Protein AF-A0A7R9A9W1-F1 (afdb_monomer_lite)

Sequence (74 aa):
MASFQGRLEYVVETDGGSPDARMNEIEVLGVSQRPTSVILNDSEDLVFEYDENIEQLLITLDVSIKS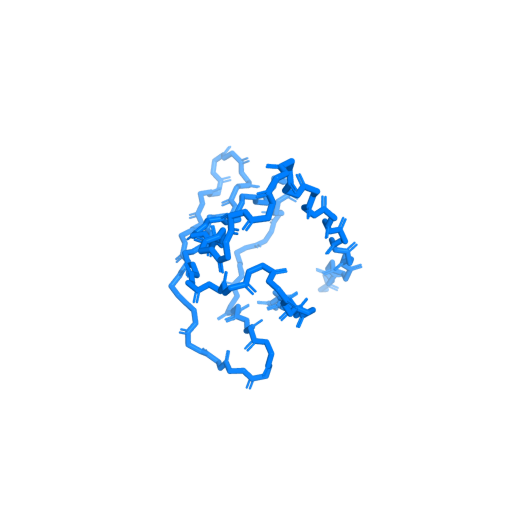SFTVSIS

InterPro domains:
  IPR013780 Glycosyl hydrolase, all-beta [G3DSA:2.60.40.1180] (3-73)

Structure (mmCIF, N/CA/C/O backbone):
data_AF-A0A7R9A9W1-F1
#
_entry.id   AF-A0A7R9A9W1-F1
#
loop_
_atom_site.group_PDB
_atom_site.id
_atom_site.type_symbol
_atom_site.label_atom_id
_atom_site.label_alt_id
_atom_site.label_comp_id
_atom_site.label_asym_id
_atom_site.label_entity_id
_atom_site.label_seq_id
_atom_site.pdbx_PDB_ins_code
_atom_site.Cartn_x
_atom_site.Cartn_y
_atom_site.Cartn_z
_atom_site.occupancy
_atom_site.B_iso_or_equiv
_atom_site.auth_seq_id
_atom_site.auth_comp_id
_atom_site.auth_asym_id
_atom_site.auth_atom_id
_atom_site.pdbx_PDB_model_num
ATOM 1 N N . MET A 1 1 ? -17.177 8.741 11.564 1.00 43.41 1 MET A N 1
ATOM 2 C CA . MET A 1 1 ? -16.166 8.068 10.724 1.00 43.41 1 MET A CA 1
ATOM 3 C C . MET A 1 1 ? -15.083 9.096 10.469 1.00 43.41 1 MET A C 1
ATOM 5 O O . MET A 1 1 ? -15.417 10.161 9.967 1.00 43.41 1 MET A O 1
ATOM 9 N N . ALA A 1 2 ? -13.862 8.862 10.943 1.00 37.19 2 ALA A N 1
ATOM 10 C CA . ALA A 1 2 ? -12.739 9.760 10.697 1.00 37.19 2 ALA A CA 1
ATOM 11 C C . ALA A 1 2 ? -11.950 9.167 9.529 1.00 37.19 2 ALA A C 1
ATOM 13 O O . ALA A 1 2 ? -11.349 8.113 9.678 1.00 37.19 2 ALA A O 1
ATOM 14 N N . SER A 1 3 ? -12.026 9.792 8.357 1.00 46.75 3 SER A N 1
ATOM 15 C CA . SER A 1 3 ? -11.201 9.423 7.208 1.00 46.75 3 SER A CA 1
ATOM 16 C C . SER A 1 3 ? -9.903 10.219 7.277 1.00 46.75 3 SER A C 1
ATOM 18 O O . SER A 1 3 ? -9.940 11.452 7.270 1.00 46.75 3 SER A O 1
ATOM 20 N N . PHE A 1 4 ? -8.765 9.538 7.338 1.00 50.53 4 PHE A N 1
ATOM 21 C CA . PHE A 1 4 ? -7.472 10.177 7.139 1.00 50.53 4 PHE A CA 1
ATOM 22 C C . PHE A 1 4 ? -7.177 10.211 5.636 1.00 50.53 4 PHE A C 1
ATOM 24 O O . PHE A 1 4 ? -6.927 9.177 5.028 1.00 50.53 4 PHE A O 1
ATOM 31 N N . GLN A 1 5 ? -7.230 11.397 5.028 1.00 48.34 5 GLN A N 1
ATOM 32 C CA . GLN A 1 5 ? -6.667 11.627 3.696 1.00 48.34 5 GLN A CA 1
ATOM 33 C C . GLN A 1 5 ? -5.289 12.266 3.869 1.00 48.34 5 GLN A C 1
ATOM 35 O O . GLN A 1 5 ? -5.176 13.467 4.107 1.00 48.34 5 GLN A O 1
ATOM 40 N N . GLY A 1 6 ? -4.245 11.445 3.784 1.00 50.16 6 GLY A N 1
ATOM 41 C CA . GLY A 1 6 ? -2.856 11.890 3.714 1.00 50.16 6 GLY A CA 1
ATOM 42 C C . GLY A 1 6 ? -2.298 11.678 2.308 1.00 50.16 6 GLY A C 1
ATOM 43 O O . GLY A 1 6 ? -2.639 10.701 1.648 1.00 50.16 6 GLY A O 1
ATOM 44 N N . ARG A 1 7 ? -1.434 12.584 1.842 1.00 49.88 7 ARG A N 1
ATOM 45 C CA . ARG A 1 7 ? -0.665 12.417 0.601 1.00 49.88 7 ARG A CA 1
ATOM 46 C C . ARG A 1 7 ? 0.806 12.283 0.975 1.00 49.88 7 ARG A C 1
ATOM 48 O O . ARG A 1 7 ? 1.414 13.261 1.398 1.00 49.88 7 ARG A O 1
ATOM 55 N N . LEU A 1 8 ? 1.352 11.074 0.855 1.00 54.03 8 LEU A N 1
ATOM 56 C CA . LEU A 1 8 ? 2.783 10.826 1.012 1.00 54.03 8 LEU A CA 1
ATOM 57 C C . LEU A 1 8 ? 3.466 11.058 -0.343 1.00 54.03 8 LEU A C 1
ATOM 59 O O . LEU A 1 8 ? 3.249 10.298 -1.282 1.00 54.03 8 LEU A O 1
ATOM 63 N N . GLU A 1 9 ? 4.265 12.119 -0.454 1.00 50.94 9 GLU A N 1
ATOM 64 C CA . GLU A 1 9 ? 5.159 12.339 -1.596 1.00 50.94 9 GLU A CA 1
ATOM 65 C C . GLU A 1 9 ? 6.574 11.916 -1.191 1.00 50.94 9 GLU A C 1
ATOM 67 O O . GLU A 1 9 ? 7.151 12.488 -0.268 1.00 50.94 9 GLU A O 1
ATOM 72 N N . TYR A 1 10 ? 7.146 10.923 -1.870 1.00 57.75 10 TYR A N 1
ATOM 73 C CA . TYR A 1 10 ? 8.560 10.574 -1.739 1.00 57.75 10 TYR A CA 1
ATOM 74 C C . TYR A 1 10 ? 9.269 10.905 -3.061 1.00 57.75 10 TYR A C 1
ATOM 76 O O . TYR A 1 10 ? 8.747 10.662 -4.151 1.00 57.75 10 TYR A O 1
ATOM 84 N N . VAL A 1 11 ? 10.466 11.483 -2.969 1.00 54.88 11 VAL A N 1
ATOM 85 C CA . VAL A 1 11 ? 11.367 11.691 -4.109 1.00 54.88 11 VAL A CA 1
ATOM 86 C C . VAL A 1 11 ? 12.544 10.763 -3.890 1.00 54.88 11 VAL A C 1
ATOM 88 O O . VAL A 1 11 ? 13.253 10.886 -2.895 1.00 54.88 11 VAL A O 1
ATOM 91 N N . VAL A 1 12 ? 12.731 9.807 -4.793 1.00 59.97 12 VAL A N 1
ATOM 92 C CA . VAL A 1 12 ? 13.907 8.941 -4.748 1.00 59.97 12 VAL A CA 1
ATOM 93 C C . VAL A 1 12 ? 14.930 9.492 -5.722 1.00 59.97 12 VAL A C 1
ATOM 95 O O . VAL A 1 12 ? 14.771 9.405 -6.939 1.00 59.97 12 VAL A O 1
ATOM 98 N N . GLU A 1 13 ? 15.992 10.063 -5.174 1.00 55.97 13 GLU A N 1
ATOM 99 C CA . GLU A 1 13 ? 17.149 10.488 -5.945 1.00 55.97 13 GLU A CA 1
ATOM 100 C C . GLU A 1 13 ? 18.111 9.302 -6.049 1.00 55.97 13 GLU A C 1
ATOM 102 O O . GLU A 1 13 ? 18.732 8.888 -5.072 1.00 55.97 13 GLU A O 1
ATOM 107 N N . THR A 1 14 ? 18.199 8.691 -7.231 1.00 57.81 14 THR A N 1
ATOM 108 C CA . THR A 1 14 ? 19.195 7.645 -7.479 1.00 57.81 14 THR A CA 1
ATOM 109 C C . THR A 1 14 ? 20.501 8.298 -7.925 1.00 57.81 14 THR A C 1
ATOM 111 O O . THR A 1 14 ? 20.590 8.760 -9.067 1.00 57.81 14 THR A O 1
ATOM 114 N N . ASP A 1 15 ? 21.522 8.307 -7.068 1.00 55.72 15 ASP A N 1
ATOM 115 C CA . ASP A 1 15 ? 22.880 8.676 -7.479 1.00 55.72 15 ASP A CA 1
ATOM 116 C C . ASP A 1 15 ? 23.354 7.701 -8.572 1.00 55.72 15 ASP A C 1
ATOM 118 O O . ASP A 1 15 ? 23.440 6.490 -8.364 1.00 55.72 15 ASP A O 1
ATOM 122 N N . GLY A 1 16 ? 23.616 8.211 -9.777 1.00 53.81 16 GLY A N 1
ATOM 123 C CA . GLY A 1 16 ? 24.214 7.418 -10.858 1.00 53.81 16 GLY A CA 1
ATOM 124 C C . GLY A 1 16 ? 23.268 6.511 -11.652 1.00 53.81 16 GLY A C 1
ATOM 125 O O . GLY A 1 16 ? 23.741 5.605 -12.332 1.00 53.81 16 GLY A O 1
ATOM 126 N N . GLY A 1 17 ? 21.955 6.765 -11.626 1.00 51.75 17 GLY A N 1
ATOM 127 C CA . GLY A 1 17 ? 21.030 6.204 -12.612 1.00 51.75 17 GLY A CA 1
ATOM 128 C C . GLY A 1 17 ? 20.907 4.686 -12.573 1.00 51.75 17 GLY A C 1
ATOM 129 O O . GLY A 1 17 ? 20.888 4.073 -13.635 1.00 51.75 17 GLY A O 1
ATOM 130 N N . SER A 1 18 ? 20.803 4.081 -11.384 1.00 55.81 18 SER A N 1
ATOM 131 C CA . SER A 1 18 ? 20.410 2.673 -11.296 1.00 55.81 18 SER A CA 1
ATOM 132 C C . SER A 1 18 ? 18.965 2.545 -11.801 1.00 55.81 18 SER A C 1
ATOM 134 O O . SER A 1 18 ? 18.032 2.985 -11.121 1.00 55.81 18 SER A O 1
ATOM 136 N N . PRO A 1 19 ? 18.748 2.002 -13.013 1.00 59.41 19 PRO A N 1
ATOM 137 C CA . PRO A 1 19 ? 17.450 2.011 -13.675 1.00 59.41 19 PRO A CA 1
ATOM 138 C C . PRO A 1 19 ? 16.420 1.095 -12.993 1.00 59.41 19 PRO A C 1
ATOM 140 O O . PRO A 1 19 ? 15.259 1.088 -13.408 1.00 59.41 19 PRO A O 1
ATOM 143 N N . ASP A 1 20 ? 16.842 0.370 -11.961 1.00 68.94 20 ASP A N 1
ATOM 144 C CA . ASP A 1 20 ? 16.120 -0.728 -11.331 1.00 68.94 20 ASP A CA 1
ATOM 145 C C . ASP A 1 20 ? 15.793 -0.449 -9.859 1.00 68.94 20 ASP A C 1
ATOM 147 O O . ASP A 1 20 ? 15.513 -1.373 -9.101 1.00 68.94 20 ASP A O 1
ATOM 151 N N . ALA A 1 21 ? 15.823 0.816 -9.423 1.00 72.88 21 ALA A N 1
ATOM 152 C CA . ALA A 1 21 ? 15.281 1.168 -8.117 1.00 72.88 21 ALA A CA 1
ATOM 153 C C . ALA A 1 21 ? 13.771 0.857 -8.100 1.00 72.88 21 ALA A C 1
ATOM 155 O O . ALA A 1 21 ? 12.996 1.370 -8.919 1.00 72.88 21 ALA A O 1
ATOM 156 N N . ARG A 1 22 ? 13.360 -0.007 -7.170 1.00 78.69 22 ARG A N 1
ATOM 157 C CA . ARG A 1 22 ? 11.970 -0.430 -6.977 1.00 78.69 22 ARG A CA 1
ATOM 158 C C . ARG A 1 22 ? 11.555 -0.167 -5.541 1.00 78.69 22 ARG A C 1
ATOM 160 O O . ARG A 1 22 ? 12.355 -0.345 -4.625 1.00 78.69 22 ARG A O 1
ATOM 167 N N . MET A 1 23 ? 10.317 0.273 -5.362 1.00 81.19 23 MET A N 1
ATOM 168 C CA . MET A 1 23 ? 9.695 0.338 -4.052 1.00 81.19 23 MET A CA 1
ATOM 169 C C . MET A 1 23 ? 8.987 -0.978 -3.790 1.00 81.19 23 MET A C 1
ATOM 171 O O . MET A 1 23 ? 8.100 -1.348 -4.559 1.00 81.19 23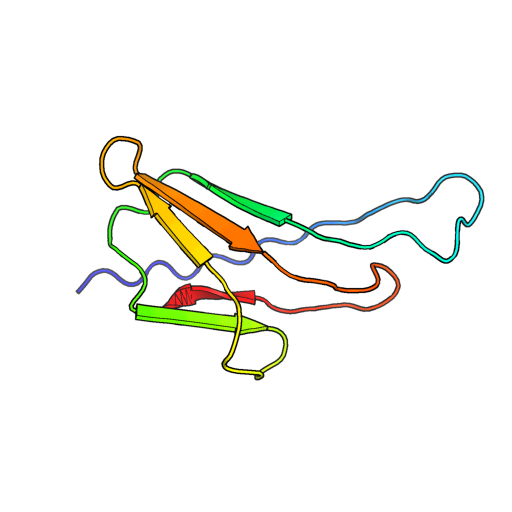 MET A O 1
ATOM 175 N N . ASN A 1 24 ? 9.410 -1.650 -2.721 1.00 85.50 24 ASN A N 1
ATOM 176 C CA . ASN A 1 24 ? 8.888 -2.959 -2.340 1.00 85.50 24 ASN A CA 1
ATOM 177 C C . ASN A 1 24 ? 7.943 -2.885 -1.132 1.00 85.50 24 ASN A C 1
ATOM 179 O O . ASN A 1 24 ? 7.092 -3.749 -0.938 1.00 85.50 24 ASN A O 1
ATOM 183 N N . GLU A 1 25 ? 8.113 -1.853 -0.306 1.00 87.75 25 GLU A N 1
ATOM 184 C CA . GLU A 1 25 ? 7.458 -1.747 0.990 1.00 87.75 25 GLU A CA 1
ATOM 185 C C . GLU A 1 25 ? 7.189 -0.281 1.342 1.00 87.75 25 GLU A C 1
ATOM 187 O O . GLU A 1 25 ? 8.033 0.585 1.096 1.00 87.75 25 GLU A O 1
ATOM 192 N N . ILE A 1 26 ? 6.007 -0.011 1.899 1.00 86.88 26 ILE A N 1
ATOM 193 C CA . ILE A 1 26 ? 5.633 1.263 2.519 1.00 86.88 26 ILE A CA 1
ATOM 194 C C . ILE A 1 26 ? 5.114 0.969 3.923 1.00 86.88 26 ILE A C 1
ATOM 196 O O . ILE A 1 26 ? 4.177 0.193 4.097 1.00 86.88 26 ILE A O 1
ATOM 200 N N . GLU A 1 27 ? 5.692 1.644 4.909 1.00 89.88 27 GLU A N 1
ATOM 201 C CA . GLU A 1 27 ? 5.266 1.595 6.303 1.00 89.88 27 GLU A CA 1
ATOM 202 C C . GLU A 1 27 ? 4.550 2.902 6.667 1.00 89.88 27 GLU A C 1
ATOM 204 O O . GLU A 1 27 ? 5.085 3.997 6.472 1.00 89.88 27 GLU A O 1
ATOM 209 N N . VAL A 1 28 ? 3.329 2.798 7.192 1.00 87.25 28 VAL A N 1
ATOM 210 C CA . VAL A 1 28 ? 2.530 3.938 7.656 1.00 87.25 28 VAL A CA 1
ATOM 211 C C . VAL A 1 28 ? 2.255 3.778 9.146 1.00 87.25 28 VAL A C 1
ATOM 213 O O . VAL A 1 28 ? 1.640 2.804 9.572 1.00 87.25 28 VAL A O 1
ATOM 216 N N . LEU A 1 29 ? 2.697 4.754 9.935 1.00 86.69 29 LEU A N 1
ATOM 217 C CA . LEU A 1 29 ? 2.544 4.778 11.390 1.00 86.69 29 LEU A CA 1
ATOM 218 C C . LEU A 1 29 ? 1.375 5.674 11.817 1.00 86.69 29 LEU A C 1
ATOM 220 O O . LEU A 1 29 ? 1.086 6.680 11.167 1.00 86.69 29 LEU A O 1
ATOM 224 N N . GLY A 1 30 ? 0.739 5.341 12.943 1.00 85.31 30 GLY A N 1
ATOM 225 C CA . GLY A 1 30 ? -0.386 6.099 13.504 1.00 85.31 30 GLY A CA 1
ATOM 226 C C . GLY A 1 30 ? -1.708 5.874 12.765 1.00 85.31 30 GLY A C 1
ATOM 227 O O . GLY A 1 30 ? -2.595 6.733 12.767 1.00 85.31 30 GLY A O 1
ATOM 228 N N . VAL A 1 31 ? -1.849 4.731 12.093 1.00 86.38 31 VAL A N 1
ATOM 229 C CA . VAL A 1 31 ? -3.084 4.319 11.429 1.00 86.38 31 VAL A CA 1
ATOM 230 C C . VAL A 1 31 ? -4.071 3.843 12.500 1.00 86.38 31 VAL A C 1
ATOM 232 O O . VAL A 1 31 ? -4.143 2.669 12.850 1.00 86.38 31 VAL A O 1
ATOM 235 N N . SER A 1 32 ? -4.837 4.790 13.044 1.00 84.12 32 SER A N 1
ATOM 236 C CA . SER A 1 32 ? -5.782 4.562 14.158 1.00 84.12 32 SER A CA 1
ATOM 237 C C . SER A 1 32 ? -6.963 3.631 13.845 1.00 84.12 32 SER A C 1
ATOM 239 O O . SER A 1 32 ? -7.709 3.248 14.746 1.00 84.12 32 SER A O 1
ATOM 241 N N . GLN A 1 33 ? -7.190 3.295 12.572 1.00 86.38 33 GLN A N 1
ATOM 242 C CA . GLN A 1 33 ? -8.263 2.400 12.144 1.00 86.38 33 GLN A CA 1
ATOM 243 C C . GLN A 1 33 ? -7.745 1.418 11.109 1.00 86.38 33 GLN A C 1
ATOM 245 O O . GLN A 1 33 ? -7.047 1.813 10.178 1.00 86.38 33 GLN A O 1
ATOM 250 N N . ARG A 1 34 ? -8.146 0.152 11.244 1.00 88.88 34 ARG A N 1
ATOM 251 C CA . ARG A 1 34 ? -7.797 -0.890 10.283 1.00 88.88 34 ARG A CA 1
ATOM 252 C C .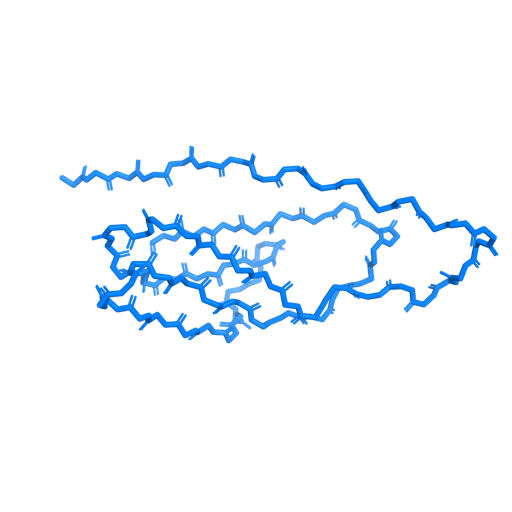 ARG A 1 34 ? -8.273 -0.507 8.874 1.00 88.88 34 ARG A C 1
ATOM 254 O O . ARG A 1 34 ? -9.482 -0.340 8.697 1.00 88.88 34 ARG A O 1
ATOM 261 N N . PRO A 1 35 ? -7.372 -0.460 7.878 1.00 87.56 35 PRO A N 1
ATOM 262 C CA . PRO A 1 35 ? -7.764 -0.260 6.492 1.00 87.56 35 PRO A CA 1
ATOM 263 C C . PRO A 1 35 ? -8.626 -1.412 5.985 1.00 87.56 35 PRO A C 1
ATOM 265 O O . PRO A 1 35 ? -8.372 -2.587 6.263 1.00 87.56 35 PRO A O 1
ATOM 268 N N . THR A 1 36 ? -9.643 -1.056 5.218 1.00 88.50 36 THR A N 1
ATOM 269 C CA . THR A 1 36 ? -10.503 -1.968 4.468 1.00 88.50 36 THR A CA 1
ATOM 270 C C . THR A 1 36 ? -9.978 -2.219 3.060 1.00 88.50 36 THR A C 1
ATOM 272 O O . THR A 1 36 ? -10.213 -3.299 2.523 1.00 88.50 36 THR A O 1
ATOM 275 N N . SER A 1 37 ? -9.252 -1.257 2.479 1.00 86.38 37 SER A N 1
ATOM 276 C CA . SER A 1 37 ? -8.646 -1.376 1.152 1.00 86.38 37 SER A CA 1
ATOM 277 C C . SER A 1 37 ? -7.376 -0.530 1.020 1.00 86.38 37 SER A C 1
ATOM 279 O O . SER A 1 37 ? -7.271 0.555 1.600 1.00 86.38 37 SER A O 1
ATOM 281 N N . VAL A 1 38 ? -6.423 -1.024 0.227 1.00 86.62 38 VAL A N 1
ATOM 282 C CA . VAL A 1 38 ? -5.219 -0.302 -0.196 1.00 86.62 38 VAL A CA 1
ATOM 283 C C . VAL A 1 38 ? -5.083 -0.452 -1.711 1.00 86.62 38 VAL A C 1
ATOM 285 O O . VAL A 1 38 ? -5.002 -1.563 -2.225 1.00 86.62 38 VAL A O 1
ATOM 288 N N . ILE A 1 39 ? -5.052 0.673 -2.423 1.00 86.25 39 ILE A N 1
ATOM 289 C CA . ILE A 1 39 ? -5.110 0.742 -3.888 1.00 86.25 39 ILE A CA 1
ATOM 290 C C . ILE A 1 39 ? -3.857 1.445 -4.410 1.00 86.25 39 ILE A C 1
ATOM 292 O O . ILE A 1 39 ? -3.503 2.517 -3.916 1.00 86.25 39 ILE A O 1
ATOM 296 N N . LEU A 1 40 ? -3.212 0.887 -5.436 1.00 84.56 40 LEU A N 1
ATOM 297 C CA . LEU A 1 40 ? -2.064 1.489 -6.123 1.00 84.56 40 LEU A CA 1
ATOM 298 C C . LEU A 1 40 ? -2.435 1.862 -7.556 1.00 84.56 40 LEU A C 1
ATOM 300 O O . LEU A 1 40 ? -2.747 0.973 -8.340 1.00 84.56 40 LEU A O 1
ATOM 304 N N . ASN A 1 41 ? -2.330 3.139 -7.935 1.00 84.06 41 ASN A N 1
ATOM 305 C CA . ASN A 1 41 ? -2.653 3.617 -9.292 1.00 84.06 41 ASN A CA 1
ATOM 306 C C . ASN A 1 41 ? -4.000 3.069 -9.808 1.00 84.06 41 ASN A C 1
ATOM 308 O O . ASN A 1 41 ? -4.078 2.567 -10.927 1.00 84.06 41 ASN A O 1
ATOM 312 N N . ASP A 1 42 ? -5.029 3.107 -8.958 1.00 81.06 42 ASP A N 1
ATOM 313 C CA . ASP A 1 42 ? -6.374 2.581 -9.236 1.00 81.06 42 ASP A CA 1
ATOM 314 C C . ASP A 1 42 ? -6.472 1.041 -9.379 1.00 81.06 42 ASP A C 1
ATOM 316 O O . ASP A 1 42 ? -7.515 0.520 -9.767 1.00 81.06 42 ASP A O 1
ATOM 320 N N . SER A 1 43 ? -5.417 0.293 -9.031 1.00 81.62 43 SER A N 1
ATOM 321 C CA . SER A 1 43 ? -5.410 -1.175 -8.939 1.00 81.62 43 SER A CA 1
ATOM 322 C C . SER A 1 43 ? -5.709 -1.634 -7.509 1.00 81.62 43 SER A C 1
ATOM 324 O O . SER A 1 43 ? -4.961 -1.304 -6.587 1.00 81.62 43 SER A O 1
ATOM 326 N N . GLU A 1 44 ? -6.780 -2.410 -7.327 1.00 67.62 44 GLU A N 1
ATOM 327 C CA . GLU A 1 44 ? -7.377 -2.720 -6.013 1.00 67.62 44 GLU A CA 1
ATOM 328 C C . GLU A 1 44 ? -6.751 -3.903 -5.241 1.00 67.62 44 GLU A C 1
ATOM 330 O O . GLU A 1 44 ? -7.263 -4.276 -4.192 1.00 67.62 44 GLU A O 1
ATOM 335 N N . ASP A 1 45 ? -5.628 -4.468 -5.694 1.00 66.00 45 ASP A N 1
ATOM 336 C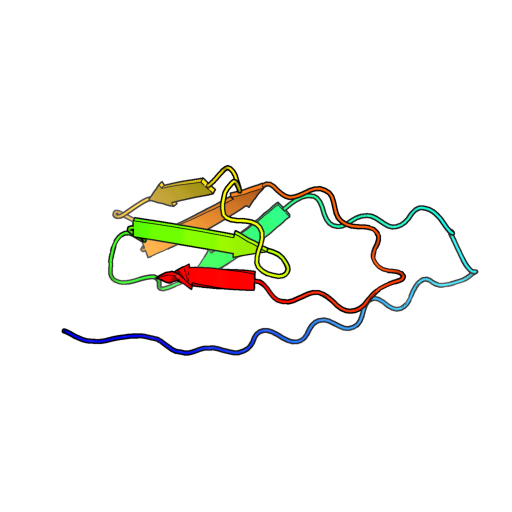 CA . ASP A 1 45 ? -5.048 -5.695 -5.115 1.00 66.00 45 ASP A CA 1
ATOM 337 C C . ASP A 1 45 ? -3.606 -5.505 -4.606 1.00 66.00 45 ASP A C 1
ATOM 339 O O . ASP A 1 45 ? -2.661 -6.119 -5.111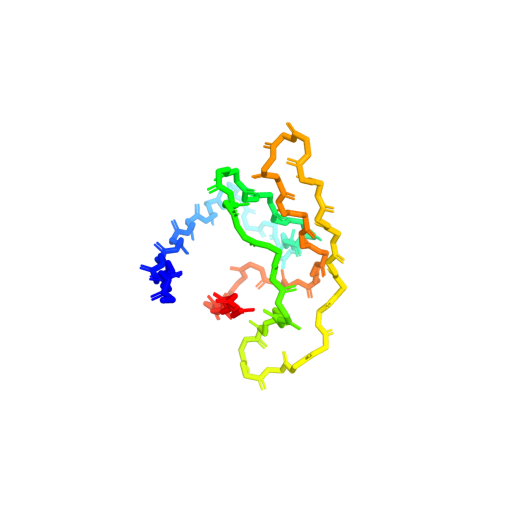 1.00 66.00 45 ASP A O 1
ATOM 343 N N . LEU A 1 46 ? -3.410 -4.654 -3.594 1.00 82.56 46 LEU A N 1
ATOM 344 C CA . LEU A 1 46 ? -2.161 -4.654 -2.825 1.00 82.56 46 LEU A CA 1
ATOM 345 C C . LEU A 1 46 ? -2.256 -5.573 -1.606 1.00 82.56 46 LEU A C 1
ATOM 347 O O . LEU A 1 46 ? -3.264 -5.608 -0.902 1.00 82.56 46 LEU A O 1
ATOM 351 N N . VAL A 1 47 ? -1.162 -6.276 -1.319 1.00 88.25 47 VAL A N 1
ATOM 352 C CA . VAL A 1 47 ? -1.014 -7.030 -0.071 1.00 88.25 47 VAL A CA 1
ATOM 353 C C . VAL A 1 47 ? -0.613 -6.052 1.029 1.00 88.25 47 VAL A C 1
ATOM 355 O O . VAL A 1 47 ? 0.351 -5.301 0.873 1.00 88.25 47 VAL A O 1
ATOM 358 N N . PHE A 1 48 ? -1.349 -6.055 2.140 1.00 90.81 48 PHE A N 1
ATOM 359 C CA . PHE A 1 48 ? -1.028 -5.237 3.303 1.00 90.81 48 PHE A CA 1
ATOM 360 C C . PHE A 1 48 ? -1.300 -5.971 4.619 1.00 90.81 48 PHE A C 1
ATOM 362 O O . PHE A 1 48 ? -2.188 -6.821 4.709 1.00 90.81 48 PHE A O 1
ATOM 369 N N . GLU A 1 49 ? -0.550 -5.602 5.652 1.00 94.31 49 GLU A N 1
ATOM 370 C CA . GLU A 1 49 ? -0.690 -6.080 7.025 1.00 94.31 49 GLU A CA 1
ATOM 371 C C . GLU A 1 49 ? -0.949 -4.892 7.957 1.00 94.31 49 GLU A C 1
ATOM 373 O O . GLU A 1 49 ? -0.382 -3.818 7.779 1.00 94.31 49 GLU A O 1
ATOM 378 N N . TYR A 1 50 ? -1.824 -5.069 8.948 1.00 93.38 50 TYR A N 1
ATOM 379 C CA . TYR A 1 50 ? -2.154 -4.031 9.925 1.00 93.38 50 TYR A CA 1
ATOM 380 C C . TYR A 1 50 ? -1.940 -4.557 11.344 1.00 93.38 50 TYR A C 1
ATOM 382 O O . TYR A 1 50 ? -2.563 -5.553 11.721 1.00 93.38 50 TYR A O 1
ATOM 390 N N . ASP A 1 51 ? -1.101 -3.871 12.119 1.00 94.31 51 ASP A N 1
ATOM 391 C CA . ASP A 1 51 ? -0.895 -4.112 13.546 1.00 94.31 51 ASP A CA 1
ATOM 392 C C . ASP A 1 51 ? -1.586 -3.014 14.366 1.00 94.31 51 ASP A C 1
ATOM 394 O O . ASP A 1 51 ? -1.166 -1.855 14.388 1.00 94.31 51 ASP A O 1
ATOM 398 N N . GLU A 1 52 ? -2.661 -3.392 15.059 1.00 92.62 52 GLU A N 1
ATOM 399 C CA . GLU A 1 52 ? -3.447 -2.484 15.899 1.00 92.62 52 GLU A CA 1
ATOM 400 C C . GLU A 1 52 ? -2.732 -2.076 17.197 1.00 92.62 52 GLU A C 1
ATOM 402 O O . GLU A 1 52 ? -3.058 -1.042 17.772 1.00 92.62 52 GLU A O 1
ATOM 407 N N . ASN A 1 53 ? -1.748 -2.851 17.667 1.00 93.06 53 ASN A N 1
ATOM 408 C CA . ASN A 1 53 ? -1.067 -2.577 18.936 1.00 93.06 53 ASN A CA 1
ATOM 409 C C . ASN A 1 53 ? -0.123 -1.379 18.827 1.00 93.06 53 ASN A C 1
ATOM 411 O O . ASN A 1 53 ? 0.092 -0.660 19.803 1.00 93.06 53 ASN A O 1
ATOM 415 N N . ILE A 1 54 ? 0.458 -1.200 17.642 1.00 92.56 54 ILE A N 1
ATOM 416 C CA . ILE A 1 54 ? 1.398 -0.122 17.319 1.00 92.56 54 ILE A CA 1
ATOM 417 C C . ILE A 1 54 ? 0.848 0.839 16.257 1.00 92.56 54 ILE A C 1
ATOM 419 O O . ILE A 1 54 ? 1.571 1.724 15.806 1.00 92.56 54 ILE A O 1
ATOM 423 N N . GLU A 1 55 ? -0.425 0.678 15.878 1.00 91.00 55 GLU A N 1
ATOM 424 C CA . GLU A 1 55 ? -1.116 1.472 14.854 1.00 91.00 55 GLU A CA 1
ATOM 425 C C . GLU A 1 55 ? -0.313 1.563 13.541 1.00 91.00 55 GLU A C 1
ATOM 427 O O . GLU A 1 55 ? -0.124 2.643 12.977 1.00 91.00 55 GLU A O 1
ATOM 432 N N . GLN A 1 56 ? 0.189 0.424 13.061 1.00 90.38 56 GLN A N 1
ATOM 433 C CA . GLN A 1 56 ? 1.068 0.333 11.893 1.00 90.38 56 GLN A CA 1
ATOM 434 C C . GLN A 1 56 ? 0.370 -0.378 10.734 1.00 90.38 56 GLN A C 1
ATOM 436 O O . GLN A 1 56 ? -0.236 -1.433 10.909 1.00 90.38 56 GLN A O 1
ATOM 441 N N . LEU A 1 57 ? 0.499 0.182 9.533 1.00 90.25 57 LEU A N 1
ATOM 442 C CA . LEU A 1 57 ? 0.124 -0.449 8.272 1.00 90.25 57 LEU A CA 1
ATOM 443 C C . LEU A 1 57 ? 1.379 -0.691 7.433 1.00 90.25 57 LEU A C 1
ATOM 445 O O . LEU A 1 57 ? 2.076 0.257 7.069 1.00 90.25 57 LEU A O 1
ATOM 449 N N . LEU A 1 58 ? 1.625 -1.950 7.092 1.00 92.62 58 LEU A N 1
ATOM 450 C CA . LEU A 1 58 ? 2.668 -2.373 6.171 1.00 92.62 58 LEU A CA 1
ATOM 451 C C . LEU A 1 58 ? 2.040 -2.693 4.816 1.00 92.62 58 LEU A C 1
ATOM 453 O O . LEU A 1 58 ? 1.114 -3.494 4.740 1.00 92.62 58 LEU A O 1
ATOM 457 N N . ILE A 1 59 ? 2.533 -2.081 3.746 1.00 90.56 59 ILE A N 1
ATOM 458 C CA . ILE A 1 59 ? 2.041 -2.286 2.382 1.00 90.56 59 ILE A CA 1
ATOM 459 C C . ILE A 1 59 ? 3.175 -2.882 1.561 1.00 90.56 59 ILE A C 1
ATOM 461 O O . ILE A 1 59 ? 4.221 -2.252 1.411 1.00 90.56 59 ILE A O 1
ATOM 465 N N . THR A 1 60 ? 2.955 -4.062 0.988 1.00 89.75 60 THR A N 1
ATOM 466 C CA . THR A 1 60 ? 3.883 -4.684 0.043 1.00 89.75 60 THR A CA 1
ATOM 467 C C . THR A 1 60 ? 3.453 -4.342 -1.378 1.00 89.75 60 THR A C 1
ATOM 469 O O . THR A 1 60 ? 2.336 -4.638 -1.800 1.00 89.75 60 THR A O 1
ATOM 472 N N . LEU A 1 61 ? 4.351 -3.717 -2.130 1.00 86.50 61 LEU A N 1
ATOM 473 C CA . LEU A 1 61 ? 4.142 -3.278 -3.507 1.00 86.50 61 LEU A CA 1
ATOM 474 C C . LEU A 1 61 ? 5.363 -3.650 -4.345 1.00 86.50 61 LEU A C 1
ATOM 476 O O . LEU A 1 61 ? 6.374 -4.073 -3.809 1.00 86.50 61 LEU A O 1
ATOM 480 N N . ASP A 1 62 ? 5.279 -3.526 -5.663 1.00 84.75 62 ASP A N 1
ATOM 481 C CA . ASP A 1 62 ? 6.445 -3.731 -6.518 1.00 84.75 62 ASP A CA 1
ATOM 482 C C . ASP A 1 62 ? 6.446 -2.721 -7.668 1.00 84.75 62 ASP A C 1
ATOM 484 O O . ASP A 1 62 ? 6.024 -3.007 -8.793 1.00 84.75 62 ASP A O 1
ATOM 488 N N . VAL A 1 63 ? 6.887 -1.497 -7.369 1.00 81.12 63 VAL A N 1
ATOM 489 C CA . VAL A 1 63 ? 6.757 -0.360 -8.289 1.00 81.12 63 VAL A CA 1
ATOM 490 C C . VAL A 1 63 ? 8.110 0.209 -8.666 1.00 81.12 63 VAL A C 1
ATOM 492 O O . VAL A 1 63 ? 8.930 0.535 -7.810 1.00 81.12 63 VAL A O 1
ATOM 495 N N . SER A 1 64 ? 8.338 0.377 -9.971 1.00 78.44 64 SER A N 1
ATOM 496 C CA . SER A 1 64 ? 9.519 1.089 -10.452 1.00 78.44 64 SER A CA 1
ATOM 497 C C . SER A 1 64 ? 9.434 2.562 -10.066 1.00 78.44 64 SER A C 1
ATOM 499 O O . SER A 1 64 ? 8.487 3.267 -10.408 1.00 78.44 64 SER A O 1
ATOM 501 N N . ILE A 1 65 ? 10.481 3.041 -9.407 1.00 73.38 65 ILE A N 1
ATOM 502 C CA . ILE A 1 65 ? 10.585 4.402 -8.876 1.00 73.38 65 ILE A CA 1
ATOM 503 C C . ILE A 1 65 ? 10.713 5.465 -9.989 1.00 73.38 65 ILE A C 1
ATOM 505 O O . ILE A 1 65 ? 10.580 6.661 -9.748 1.00 73.38 65 ILE A O 1
ATOM 509 N N . LYS A 1 66 ? 10.898 5.040 -11.243 1.00 68.44 66 LYS A N 1
ATOM 510 C CA . LYS A 1 66 ? 10.928 5.919 -12.423 1.00 68.44 66 LYS A CA 1
ATOM 511 C C . LYS A 1 66 ? 9.591 6.586 -12.745 1.00 68.44 66 LYS A C 1
ATOM 513 O O . LYS A 1 66 ? 9.548 7.461 -13.608 1.00 68.44 66 LYS A O 1
ATOM 518 N N . SER A 1 67 ? 8.500 6.144 -12.130 1.00 66.69 67 SER A N 1
ATOM 519 C CA . SER A 1 67 ? 7.160 6.646 -12.410 1.00 66.69 67 SER A CA 1
ATOM 520 C C . SER A 1 67 ? 6.500 7.147 -11.136 1.00 66.69 67 SER A C 1
ATOM 522 O O . SER A 1 67 ? 6.649 6.561 -10.066 1.00 66.69 67 SER A O 1
ATOM 524 N N . SER A 1 68 ? 5.751 8.241 -11.264 1.00 74.12 68 SER A N 1
ATOM 525 C CA . SER A 1 68 ? 4.848 8.692 -10.211 1.00 74.12 68 SER A CA 1
ATOM 526 C C . SER A 1 68 ? 3.826 7.593 -9.932 1.00 74.12 68 SER A C 1
ATOM 528 O O . SER A 1 68 ? 3.268 7.021 -10.871 1.00 74.12 68 SER A O 1
ATOM 530 N N . PHE A 1 69 ? 3.564 7.312 -8.659 1.00 77.19 69 PHE A N 1
ATOM 531 C CA . PHE A 1 69 ? 2.473 6.433 -8.267 1.00 77.19 69 PHE A CA 1
ATOM 532 C C . PHE A 1 69 ? 1.670 7.027 -7.113 1.00 77.19 69 PHE A C 1
ATOM 534 O O . PHE A 1 69 ? 2.151 7.890 -6.382 1.00 77.19 69 PHE A O 1
ATOM 541 N N . THR A 1 70 ? 0.425 6.582 -6.981 1.00 81.62 70 THR A N 1
ATOM 542 C CA . THR A 1 70 ? -0.497 6.985 -5.917 1.00 81.62 70 THR A CA 1
ATOM 543 C C . THR A 1 70 ? -0.921 5.750 -5.144 1.00 81.62 70 THR A C 1
ATOM 545 O O . THR A 1 70 ? -1.407 4.795 -5.746 1.00 81.62 70 THR A O 1
ATOM 548 N N . VAL A 1 71 ? -0.761 5.787 -3.821 1.00 83.50 71 VAL A N 1
ATOM 549 C CA . VAL A 1 71 ? -1.313 4.785 -2.903 1.00 83.50 71 VAL A CA 1
ATOM 550 C C . VAL A 1 71 ? -2.484 5.419 -2.158 1.00 83.50 71 VAL A C 1
ATOM 552 O O . VAL A 1 71 ? -2.325 6.477 -1.550 1.00 83.50 71 VAL A O 1
ATOM 555 N N . SER A 1 72 ? -3.655 4.792 -2.226 1.00 84.81 72 SER A N 1
ATOM 556 C CA . SER A 1 72 ? -4.878 5.218 -1.538 1.00 84.81 72 SER A CA 1
ATOM 557 C C . SER A 1 72 ? -5.259 4.181 -0.489 1.00 84.81 72 SER A C 1
ATOM 559 O O . SER A 1 72 ? -5.313 2.996 -0.798 1.00 84.81 72 SER A O 1
ATOM 561 N N . ILE A 1 73 ? -5.518 4.620 0.742 1.00 85.00 73 ILE A N 1
ATOM 562 C CA . ILE A 1 73 ? -5.840 3.763 1.892 1.00 85.00 73 ILE A CA 1
ATOM 563 C C . ILE A 1 73 ? -7.242 4.155 2.371 1.00 85.00 73 ILE A C 1
ATOM 565 O O . ILE A 1 73 ? -7.489 5.343 2.589 1.00 85.00 73 ILE A O 1
ATOM 569 N N . SER A 1 74 ? -8.154 3.183 2.483 1.00 83.81 74 SER A N 1
ATOM 570 C CA . SER A 1 74 ? -9.576 3.391 2.829 1.00 83.81 74 SER A CA 1
ATOM 571 C C . SER A 1 74 ? -10.016 2.563 4.021 1.00 83.81 74 SER A C 1
ATOM 573 O O . SER A 1 74 ? -9.712 1.349 4.028 1.00 83.81 74 SER A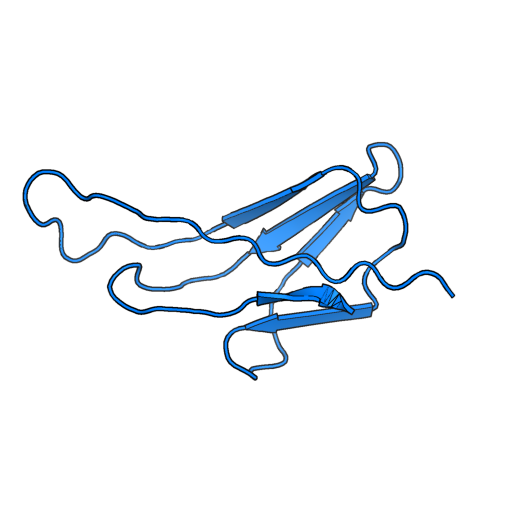 O 1
#

pLDDT: mean 76.04, std 15.53, range [37.19, 94.31]

Organism: NCBI:txid69355

Foldseek 3Di:
DDDDDDFDDDQDDDDPCPQQDWDFKDKDFPQQDDFPFKAKQNRTDWDWDADNVRRMIMTTDTGGSVDDMGIDTD

Radius of gyration: 13.45 Å; chains: 1; bounding box: 40×19×33 Å

Secondary structure (DSSP, 8-state):
--------------TT--TT-EEEEEEEE---S--S-EEETTB---EEEEETTTTEEEEEEEEETTS---EEE-